Protein AF-A0A931DUH9-F1 (afdb_monomer)

pLDDT: mean 75.6, std 17.89, range [23.97, 92.44]

Nearest PDB structures (foldseek):
  6nci-assembly1_B  TM=7.172E-01  e=5.411E-02  Bacillus cereus ATCC 14579
  3a6s-assembly3_A  TM=8.310E-01  e=2.187E-01  Escherichia coli K-12
  6nch-assembly1_B  TM=6.900E-01  e=6.143E-02  Bacillus cereus ATCC 14579
  5r4p-assembly2_B-3  TM=6.494E-01  e=2.483E-01  Homo sapiens
  8dgj-assembly1_N  TM=2.653E-01  e=2.290E+00  Drosophila melanogaster

Foldseek 3Di:
DDDDPVCVVVCVVCPP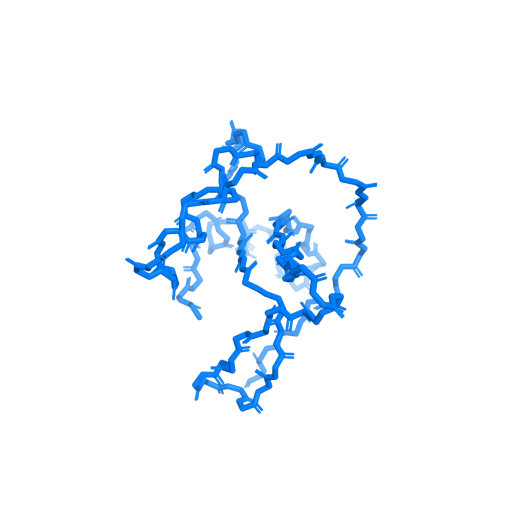HDDDWDKDFDFDADPVGDTDWDQDPVPRDTDGFITTDDVPHDRVVRRQVRCVVRPVPDRDPCPDDDDDDDDPPPPDD

Mean predicted aligned error: 8.64 Å

Structure (mmCIF, N/CA/C/O backbone):
data_AF-A0A931DUH9-F1
#
_entry.id   AF-A0A931DUH9-F1
#
loop_
_atom_site.group_PDB
_atom_site.id
_atom_site.type_symbol
_atom_site.label_atom_id
_atom_site.label_alt_id
_atom_site.label_comp_id
_atom_site.label_asym_id
_atom_site.label_entity_id
_atom_site.label_seq_id
_atom_site.pdbx_PDB_ins_code
_atom_site.Cartn_x
_atom_site.Cartn_y
_atom_site.Cartn_z
_atom_site.occupancy
_atom_site.B_iso_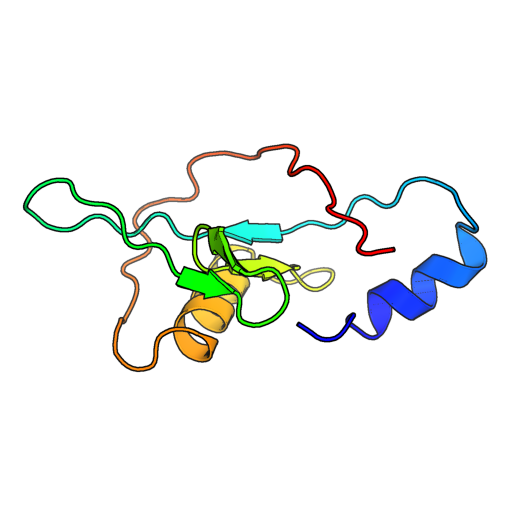or_equiv
_atom_site.auth_seq_id
_atom_site.auth_comp_id
_atom_site.auth_asym_id
_atom_site.auth_atom_id
_atom_site.pdbx_PDB_model_num
ATOM 1 N N . MET A 1 1 ? -5.730 5.726 -8.394 1.00 53.62 1 MET A N 1
ATOM 2 C CA . MET A 1 1 ? -4.472 6.504 -8.358 1.00 53.62 1 MET A CA 1
ATOM 3 C C . MET A 1 1 ? -3.756 6.427 -9.702 1.00 53.62 1 MET A C 1
ATOM 5 O O . MET A 1 1 ? -3.822 5.376 -10.333 1.00 53.62 1 MET A O 1
ATOM 9 N N . PRO A 1 2 ? -3.081 7.495 -10.163 1.00 55.78 2 PRO A N 1
ATOM 10 C CA . PRO A 1 2 ? -2.288 7.454 -11.390 1.00 55.78 2 PRO A CA 1
ATOM 11 C C . PRO A 1 2 ? -1.091 6.500 -11.255 1.00 55.78 2 PRO A C 1
ATOM 13 O O . PRO A 1 2 ? -0.400 6.485 -10.238 1.00 55.78 2 PRO A O 1
ATOM 16 N N . VAL A 1 3 ? -0.815 5.724 -12.308 1.00 64.69 3 VAL A N 1
ATOM 17 C CA . VAL A 1 3 ? 0.326 4.794 -12.351 1.00 64.69 3 VAL A CA 1
ATOM 18 C C . VAL A 1 3 ? 1.635 5.576 -12.203 1.00 64.69 3 VAL A C 1
ATOM 20 O O . VAL A 1 3 ? 1.923 6.477 -13.004 1.00 64.69 3 VAL A O 1
ATOM 23 N N . ARG A 1 4 ? 2.438 5.244 -11.183 1.00 73.31 4 ARG A N 1
ATOM 24 C CA . ARG A 1 4 ? 3.714 5.926 -10.907 1.00 73.31 4 ARG A CA 1
ATOM 25 C C . ARG A 1 4 ? 4.684 5.786 -12.088 1.00 73.31 4 ARG A C 1
ATOM 27 O O . ARG A 1 4 ? 4.667 4.788 -12.805 1.00 73.31 4 ARG A O 1
ATOM 34 N N . ARG A 1 5 ? 5.559 6.783 -12.273 1.00 80.06 5 ARG A N 1
ATOM 35 C CA . ARG A 1 5 ? 6.534 6.836 -13.380 1.00 80.06 5 ARG A CA 1
ATOM 36 C C . ARG A 1 5 ? 7.404 5.575 -13.461 1.00 80.06 5 AR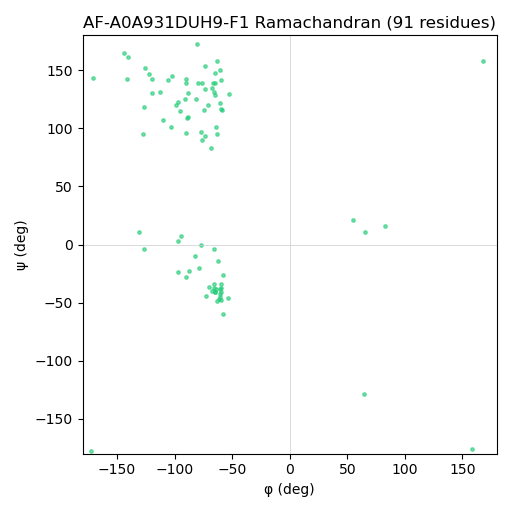G A C 1
ATOM 38 O O . ARG A 1 5 ? 7.487 4.990 -14.533 1.00 80.06 5 ARG A O 1
ATOM 45 N N . TYR A 1 6 ? 7.939 5.105 -12.331 1.00 81.94 6 TYR A N 1
ATOM 46 C CA . TYR A 1 6 ? 8.802 3.917 -12.306 1.00 81.94 6 TYR A CA 1
ATOM 47 C C . TYR A 1 6 ? 8.088 2.659 -12.828 1.00 81.94 6 TYR A C 1
ATOM 49 O O . TYR A 1 6 ? 8.689 1.858 -13.534 1.00 81.94 6 TYR A O 1
ATOM 57 N N . VAL A 1 7 ? 6.789 2.500 -12.533 1.00 85.12 7 VAL A N 1
ATOM 58 C CA . VAL A 1 7 ? 5.997 1.353 -13.007 1.00 85.12 7 VAL A CA 1
ATOM 59 C C . VAL A 1 7 ? 5.893 1.382 -14.530 1.00 85.12 7 VAL A C 1
ATOM 61 O O . VAL A 1 7 ? 5.989 0.342 -15.173 1.00 85.12 7 VAL A O 1
ATOM 64 N N . ARG A 1 8 ? 5.754 2.573 -15.128 1.00 85.19 8 ARG A N 1
ATOM 65 C CA . ARG A 1 8 ? 5.753 2.729 -16.591 1.00 85.19 8 ARG A CA 1
ATOM 66 C C . ARG A 1 8 ? 7.123 2.420 -17.188 1.00 85.19 8 ARG A C 1
ATOM 68 O O . ARG A 1 8 ? 7.190 1.763 -18.220 1.00 85.19 8 ARG A O 1
ATOM 75 N N . GLU A 1 9 ? 8.194 2.848 -16.523 1.00 87.12 9 GLU A N 1
ATOM 76 C CA . GLU A 1 9 ? 9.575 2.614 -16.961 1.00 87.12 9 GLU A CA 1
ATOM 77 C C . GLU A 1 9 ? 9.937 1.121 -16.952 1.00 87.12 9 GLU A C 1
ATOM 79 O O . GLU A 1 9 ? 10.521 0.639 -17.918 1.00 87.12 9 GLU A O 1
ATOM 84 N N . ILE A 1 10 ? 9.520 0.358 -15.933 1.00 88.06 10 ILE A N 1
ATOM 85 C CA . ILE A 1 10 ? 9.745 -1.101 -15.894 1.00 88.06 10 ILE A CA 1
ATOM 86 C C . ILE A 1 10 ? 8.757 -1.885 -16.768 1.00 88.06 10 ILE A C 1
ATOM 88 O O . ILE A 1 10 ? 9.042 -3.023 -17.147 1.00 88.06 10 ILE A O 1
ATOM 92 N N . ARG A 1 11 ? 7.596 -1.306 -17.116 1.00 90.06 11 ARG A N 1
ATOM 93 C CA . ARG A 1 11 ? 6.583 -2.017 -17.904 1.00 90.06 11 ARG A CA 1
ATOM 94 C C . ARG A 1 11 ? 7.066 -2.336 -19.315 1.00 90.06 11 ARG A C 1
ATOM 96 O O . ARG A 1 11 ? 6.765 -3.427 -19.793 1.00 90.06 11 ARG A O 1
ATOM 103 N N . GLY A 1 12 ? 7.819 -1.429 -19.942 1.00 90.06 12 GLY A N 1
ATOM 104 C CA . GLY A 1 12 ? 8.377 -1.625 -21.284 1.00 90.06 12 GLY A CA 1
ATOM 105 C C . GLY A 1 12 ? 9.277 -2.865 -21.371 1.00 90.06 12 GLY A C 1
ATOM 106 O O . GLY A 1 12 ? 8.935 -3.793 -22.102 1.00 90.06 12 GLY A O 1
ATOM 107 N N . PRO A 1 13 ? 10.371 -2.937 -20.588 1.00 90.12 13 PRO A N 1
ATOM 108 C CA . PRO A 1 13 ? 11.282 -4.082 -20.594 1.00 90.12 13 PRO A CA 1
ATOM 109 C C . PRO A 1 13 ? 10.632 -5.418 -20.205 1.00 90.12 13 PRO A C 1
ATOM 111 O O . PRO A 1 13 ? 10.958 -6.447 -20.785 1.00 90.12 13 PRO A O 1
ATOM 114 N N . VAL A 1 14 ? 9.706 -5.427 -19.236 1.00 90.62 14 VAL A N 1
ATOM 115 C CA . VAL A 1 14 ? 9.081 -6.673 -18.740 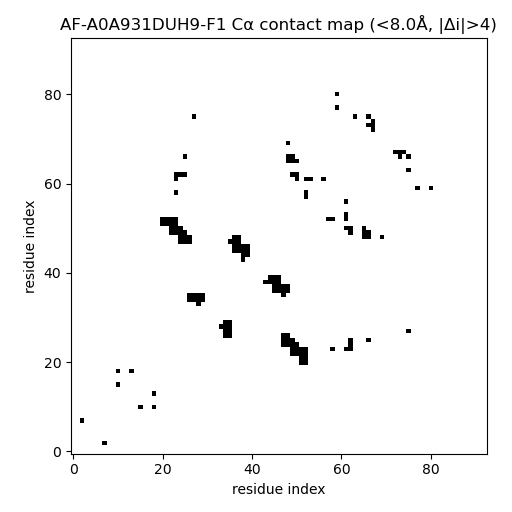1.00 90.62 14 VAL A CA 1
ATOM 116 C C . VAL A 1 14 ? 7.917 -7.140 -19.644 1.00 90.62 14 VAL A C 1
ATOM 118 O O . VAL A 1 14 ? 7.397 -8.244 -19.482 1.00 90.62 14 VAL A O 1
ATOM 121 N N . GLY A 1 15 ? 7.466 -6.324 -20.603 1.00 89.88 15 GLY A N 1
ATOM 122 C CA . GLY A 1 15 ? 6.425 -6.702 -21.571 1.00 89.88 15 GLY A CA 1
ATOM 123 C C . GLY A 1 15 ? 5.068 -6.966 -20.915 1.00 89.88 15 GLY A C 1
ATOM 124 O O . GLY A 1 15 ? 4.604 -6.147 -20.137 1.00 89.88 15 GLY A O 1
ATOM 125 N N . PHE A 1 16 ? 4.427 -8.105 -21.184 1.00 88.50 16 PHE A N 1
ATOM 126 C CA . PHE A 1 16 ? 3.200 -8.532 -20.482 1.00 88.50 16 PHE A CA 1
ATOM 127 C C . PHE A 1 16 ? 3.475 -9.465 -19.295 1.00 88.50 16 PHE A C 1
ATOM 129 O O . PHE A 1 16 ? 2.549 -9.994 -18.684 1.00 88.50 16 PHE A O 1
ATOM 136 N N . GLY A 1 17 ? 4.750 -9.665 -18.947 1.00 87.94 17 GLY A N 1
ATOM 137 C CA . GLY A 1 17 ? 5.133 -10.481 -17.805 1.00 87.94 17 GLY A CA 1
ATOM 138 C C . GLY A 1 17 ? 4.634 -9.901 -16.474 1.00 87.94 17 GLY A C 1
ATOM 139 O O . GLY A 1 17 ? 4.373 -8.689 -16.375 1.00 87.94 17 GLY A O 1
ATOM 140 N N . PRO A 1 18 ? 4.514 -10.746 -15.435 1.00 86.38 18 PRO A N 1
ATOM 141 C CA . PRO A 1 18 ? 4.100 -10.309 -14.109 1.00 86.38 18 PRO A CA 1
ATOM 142 C C . PRO A 1 18 ? 5.069 -9.264 -13.541 1.00 86.38 18 PRO A C 1
ATOM 144 O O . PRO A 1 18 ? 6.284 -9.373 -13.700 1.00 86.38 18 PRO A O 1
ATOM 147 N N . LEU A 1 19 ? 4.517 -8.262 -12.853 1.00 88.12 19 LEU A N 1
ATOM 148 C CA . LEU A 1 19 ? 5.277 -7.285 -12.074 1.00 88.12 19 LEU A CA 1
ATOM 149 C C . LEU A 1 19 ? 4.982 -7.487 -10.592 1.00 88.12 19 LEU A C 1
ATOM 151 O O . LEU A 1 19 ? 3.821 -7.552 -10.191 1.00 88.12 19 LEU A O 1
ATOM 155 N N . ILE A 1 20 ? 6.034 -7.551 -9.781 1.00 85.44 20 ILE A N 1
ATOM 156 C CA . ILE A 1 20 ? 5.907 -7.489 -8.327 1.00 85.44 20 ILE A CA 1
ATOM 157 C C . ILE A 1 20 ? 5.951 -6.013 -7.948 1.00 85.44 20 ILE A C 1
ATOM 159 O O . ILE A 1 20 ? 6.987 -5.364 -8.085 1.00 85.44 20 ILE A O 1
ATOM 163 N N . LEU A 1 21 ? 4.811 -5.484 -7.509 1.00 87.75 21 LEU A N 1
ATOM 164 C CA . LEU A 1 21 ? 4.681 -4.103 -7.060 1.00 87.75 21 LEU A CA 1
ATOM 165 C C . LEU A 1 21 ? 4.458 -4.106 -5.546 1.00 87.75 21 LEU A C 1
ATOM 167 O O . LEU A 1 21 ? 3.379 -4.503 -5.103 1.00 87.75 21 LEU A O 1
ATOM 171 N N . PRO A 1 22 ? 5.459 -3.711 -4.743 1.00 87.19 22 PRO A N 1
ATOM 172 C CA . PRO A 1 22 ? 5.288 -3.635 -3.303 1.00 87.19 22 PRO A CA 1
ATOM 173 C C . PRO A 1 22 ? 4.292 -2.525 -2.949 1.00 87.19 22 PRO A C 1
ATOM 175 O O . PRO A 1 22 ? 4.313 -1.432 -3.523 1.00 87.19 22 PRO A O 1
ATOM 178 N N . GLY A 1 23 ? 3.424 -2.813 -1.986 1.00 89.06 23 GLY A N 1
ATOM 179 C CA . GLY A 1 23 ? 2.415 -1.893 -1.479 1.00 89.06 23 GLY A CA 1
ATOM 180 C C . GLY A 1 23 ? 2.279 -2.014 0.032 1.00 89.06 23 GLY A C 1
ATOM 181 O O . GLY A 1 23 ? 2.691 -3.014 0.620 1.00 89.06 23 GLY A O 1
ATOM 182 N N . VAL A 1 24 ? 1.701 -0.988 0.641 1.00 88.56 24 VAL A N 1
ATOM 183 C CA . VAL A 1 24 ? 1.338 -0.952 2.060 1.00 88.56 24 VAL A CA 1
ATOM 184 C C . VAL A 1 24 ? -0.135 -0.605 2.208 1.00 88.56 24 VAL A C 1
ATOM 186 O O . VAL A 1 24 ? -0.699 0.096 1.368 1.00 88.56 24 VAL A O 1
ATOM 189 N N . SER A 1 25 ? -0.753 -1.079 3.285 1.00 88.75 25 SER A N 1
ATOM 190 C CA . SER A 1 25 ? -2.126 -0.739 3.655 1.00 88.75 25 SER A CA 1
ATOM 191 C C . SER A 1 25 ? -2.234 -0.591 5.169 1.00 88.75 25 SER A C 1
ATOM 193 O O . SER A 1 25 ? -1.592 -1.335 5.909 1.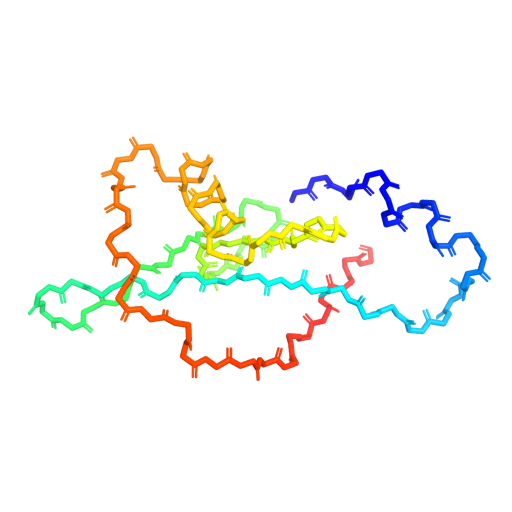00 88.75 25 SER A O 1
ATOM 195 N N . ALA A 1 26 ? -3.032 0.372 5.624 1.00 86.44 26 ALA A N 1
ATOM 196 C CA . ALA A 1 26 ? -3.275 0.653 7.030 1.00 86.44 26 ALA A CA 1
ATOM 197 C C . ALA A 1 26 ? -4.594 0.018 7.474 1.00 86.44 26 ALA A C 1
ATOM 199 O O . ALA A 1 26 ? -5.666 0.379 6.987 1.00 86.44 26 ALA A O 1
ATOM 200 N N . ALA A 1 27 ? -4.519 -0.877 8.455 1.00 87.88 27 ALA A N 1
ATOM 201 C CA . ALA A 1 27 ? -5.681 -1.301 9.220 1.00 87.88 27 ALA A CA 1
ATOM 202 C C . ALA A 1 27 ? -5.831 -0.371 10.432 1.00 87.88 27 ALA A C 1
ATOM 204 O O . ALA A 1 27 ? -5.176 -0.563 11.454 1.00 87.88 27 ALA A O 1
ATOM 205 N N . VAL A 1 28 ? -6.669 0.659 10.307 1.00 83.44 28 VAL A N 1
ATOM 206 C CA . VAL A 1 28 ? -6.995 1.551 11.430 1.00 83.44 28 VAL A CA 1
ATOM 207 C C . VAL A 1 28 ? -8.223 0.998 12.139 1.00 83.44 28 VAL A C 1
ATOM 209 O O . VAL A 1 28 ? -9.251 0.768 11.499 1.00 83.44 28 VAL A O 1
ATOM 212 N N . ILE A 1 29 ? -8.100 0.775 13.445 1.00 85.75 29 ILE A N 1
ATOM 213 C CA . ILE A 1 29 ? -9.141 0.183 14.285 1.00 85.75 29 ILE A CA 1
ATOM 214 C C . ILE A 1 29 ? -9.504 1.187 15.376 1.00 85.75 29 ILE A C 1
ATOM 216 O O . ILE A 1 29 ? -8.617 1.727 16.037 1.00 85.75 29 ILE A O 1
ATOM 220 N N . ASP A 1 30 ? -10.795 1.457 15.559 1.00 83.62 30 ASP A N 1
ATOM 221 C CA . ASP A 1 30 ? -11.255 2.300 16.662 1.00 83.62 30 ASP A CA 1
ATOM 222 C C . ASP A 1 30 ? -11.333 1.527 17.993 1.00 83.62 30 ASP A C 1
ATOM 224 O O . ASP A 1 30 ? -11.209 0.304 18.048 1.00 83.62 30 ASP A O 1
ATOM 228 N N . LEU A 1 31 ? -11.588 2.240 19.095 1.00 86.69 31 LEU A N 1
ATOM 229 C CA . LEU A 1 31 ? -11.689 1.640 20.435 1.00 86.69 31 LEU A CA 1
ATOM 230 C C . LEU A 1 31 ? -12.838 0.625 20.580 1.00 86.69 31 LEU A C 1
ATOM 232 O O . LEU A 1 31 ? -12.882 -0.117 21.558 1.00 86.69 31 LEU A O 1
ATOM 236 N N . THR A 1 32 ? -13.771 0.595 19.628 1.00 92.44 32 THR A N 1
ATOM 237 C CA . THR A 1 32 ? -14.893 -0.352 19.593 1.00 92.44 32 THR A CA 1
ATOM 238 C C . THR A 1 32 ? -14.621 -1.555 18.686 1.00 92.44 32 THR A C 1
ATOM 240 O O . THR A 1 32 ? -15.491 -2.409 18.535 1.00 92.44 32 THR A O 1
ATOM 243 N N . GLY A 1 33 ? -13.425 -1.646 18.092 1.00 88.38 33 GLY A N 1
ATOM 244 C CA . GLY A 1 33 ? -13.023 -2.748 17.220 1.00 88.38 33 GLY A CA 1
ATOM 245 C C . GLY A 1 33 ? -13.499 -2.618 15.771 1.00 88.38 33 GLY A C 1
ATOM 246 O O . GLY A 1 33 ? -13.501 -3.611 15.045 1.00 88.38 33 GLY A O 1
ATOM 247 N N . ARG A 1 34 ? -13.926 -1.430 15.324 1.00 86.81 34 ARG A N 1
ATOM 248 C CA . ARG A 1 34 ? -14.351 -1.211 13.931 1.00 86.81 34 ARG A CA 1
ATOM 249 C C . ARG A 1 34 ? -13.174 -0.790 13.061 1.00 86.81 34 ARG A C 1
ATOM 251 O O . ARG A 1 34 ? -12.344 0.005 13.490 1.00 86.81 34 ARG A O 1
ATOM 258 N N . TYR A 1 35 ? -13.153 -1.277 11.822 1.00 89.38 35 TYR A N 1
ATOM 259 C CA . TYR A 1 35 ? -12.128 -0.947 10.833 1.00 89.38 35 TYR A CA 1
ATOM 260 C C . TYR A 1 35 ? -12.502 0.279 10.001 1.00 89.38 35 TYR A C 1
ATOM 262 O O . TYR A 1 35 ? -13.638 0.403 9.537 1.00 89.38 35 TYR A O 1
ATOM 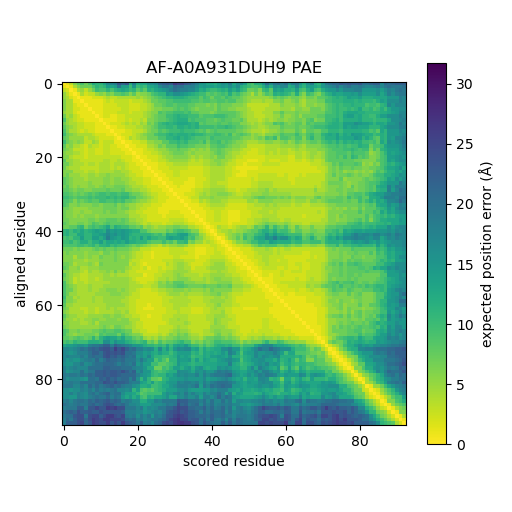270 N N . LEU A 1 36 ? -11.520 1.139 9.743 1.00 87.12 36 LEU A N 1
ATOM 271 C CA . LEU A 1 36 ? -11.630 2.202 8.752 1.00 87.12 36 LEU A CA 1
ATOM 272 C C . LEU A 1 36 ? -11.367 1.644 7.349 1.00 87.12 36 LEU A C 1
ATOM 274 O O . LEU A 1 36 ? -10.309 1.074 7.083 1.00 87.12 36 LEU A O 1
ATOM 278 N N . LEU A 1 37 ? -12.319 1.860 6.445 1.00 89.00 37 LEU A N 1
ATOM 279 C CA . LEU A 1 37 ? -12.184 1.571 5.020 1.00 89.00 37 LEU A CA 1
ATOM 280 C C . LEU A 1 37 ? -12.428 2.853 4.223 1.00 89.00 37 LEU A C 1
ATOM 282 O O . LEU A 1 37 ? -13.260 3.675 4.607 1.00 89.00 37 LEU A O 1
ATOM 286 N N . ALA A 1 38 ? -11.738 2.997 3.096 1.00 86.19 38 ALA A N 1
ATOM 287 C CA . ALA A 1 38 ? -11.983 4.045 2.115 1.00 86.19 38 ALA A CA 1
ATOM 288 C C . ALA A 1 38 ? -12.680 3.455 0.885 1.00 86.19 38 ALA A C 1
ATOM 290 O O . ALA A 1 38 ? -12.367 2.344 0.449 1.00 86.19 38 ALA A O 1
ATOM 291 N N . ARG A 1 39 ? -13.635 4.199 0.314 1.00 86.75 39 ARG A N 1
ATOM 292 C CA . ARG A 1 39 ? -14.309 3.820 -0.934 1.00 86.75 39 ARG A CA 1
ATOM 293 C C . ARG A 1 39 ? -13.618 4.495 -2.110 1.00 86.75 39 ARG A C 1
ATOM 295 O O . ARG A 1 39 ? -13.653 5.718 -2.239 1.00 86.75 39 ARG A O 1
ATOM 302 N N . HIS A 1 40 ? -13.009 3.707 -2.989 1.00 79.56 40 HIS A N 1
ATOM 303 C CA . HIS A 1 40 ? -12.343 4.239 -4.172 1.00 79.56 40 HIS A CA 1
ATOM 304 C C . HIS A 1 40 ? -13.361 4.766 -5.187 1.00 79.56 40 HIS A C 1
ATOM 306 O O . HIS A 1 40 ? -14.129 3.999 -5.763 1.00 79.56 40 HIS A O 1
ATOM 312 N N . VAL A 1 41 ? -13.276 6.059 -5.508 1.00 76.62 41 VAL A N 1
ATOM 313 C CA . VAL A 1 41 ? -14.126 6.722 -6.518 1.00 76.62 41 VAL A CA 1
ATOM 314 C C . VAL A 1 41 ? -14.051 6.100 -7.916 1.00 76.62 41 VAL A C 1
ATOM 316 O O . VAL A 1 41 ? -15.000 6.202 -8.681 1.00 76.62 41 VAL A O 1
ATOM 319 N N . ALA A 1 42 ? -12.934 5.453 -8.261 1.00 73.44 42 ALA A N 1
ATOM 320 C CA . ALA A 1 42 ? -12.714 4.892 -9.595 1.00 73.44 42 ALA A CA 1
ATOM 321 C C . ALA A 1 42 ? -13.241 3.456 -9.767 1.00 73.44 42 ALA A C 1
ATOM 323 O O . ALA A 1 42 ? -13.458 3.029 -10.894 1.00 73.44 42 ALA A O 1
ATOM 324 N N . GLY A 1 43 ? -13.402 2.705 -8.674 1.00 68.56 43 GLY A N 1
ATOM 325 C CA . GLY A 1 43 ? -13.766 1.281 -8.719 1.00 68.56 43 GLY A CA 1
ATOM 326 C C . GLY A 1 43 ? -14.986 0.921 -7.879 1.00 68.56 43 GLY A C 1
ATOM 327 O O . GLY A 1 43 ? -15.389 -0.234 -7.878 1.00 68.56 43 GLY A O 1
ATOM 328 N N . ASP A 1 44 ? -15.541 1.889 -7.147 1.00 77.88 44 ASP A N 1
ATOM 329 C CA . ASP A 1 44 ? -16.661 1.732 -6.217 1.00 77.88 44 ASP A CA 1
ATOM 330 C C . ASP A 1 44 ? -16.465 0.662 -5.125 1.00 77.88 44 ASP A C 1
ATOM 332 O O . ASP A 1 44 ? -17.414 0.170 -4.520 1.00 77.88 44 ASP A O 1
ATOM 336 N N . GLN A 1 45 ? -15.211 0.311 -4.851 1.00 84.62 45 GLN A N 1
ATOM 337 C CA . GLN A 1 45 ? -14.825 -0.726 -3.901 1.00 84.62 45 GLN A CA 1
ATOM 338 C C . GLN A 1 45 ? -14.339 -0.117 -2.590 1.00 84.62 45 GLN A C 1
ATOM 340 O O . GLN A 1 45 ? -13.679 0.925 -2.584 1.00 84.62 45 GLN A O 1
ATOM 345 N N . TRP A 1 46 ? -14.641 -0.802 -1.489 1.00 88.81 46 TRP A N 1
ATOM 346 C CA . TRP A 1 46 ? -14.090 -0.503 -0.173 1.00 88.81 46 TRP A CA 1
ATOM 347 C C . TRP A 1 46 ? -12.780 -1.258 0.028 1.00 88.81 46 TRP A C 1
ATOM 349 O O . TRP A 1 46 ? -12.723 -2.469 -0.184 1.00 88.81 46 TRP A O 1
ATOM 359 N N . ALA A 1 47 ? -11.742 -0.549 0.453 1.00 87.75 47 ALA A N 1
ATOM 360 C CA . ALA A 1 47 ? -10.435 -1.116 0.752 1.00 87.75 47 ALA A CA 1
ATOM 361 C C . ALA A 1 47 ? -9.797 -0.392 1.943 1.00 87.75 47 ALA A C 1
ATOM 363 O O . ALA A 1 47 ? -10.233 0.691 2.339 1.00 87.75 47 ALA A O 1
ATOM 364 N N . PHE A 1 48 ? -8.757 -0.994 2.518 1.00 89.25 48 PHE A N 1
ATOM 365 C CA . PHE A 1 48 ? -7.887 -0.282 3.447 1.00 89.25 48 PHE A CA 1
ATOM 366 C C . PHE A 1 48 ? -7.154 0.851 2.728 1.00 89.25 48 PHE A C 1
ATOM 368 O O . PHE A 1 48 ? -6.805 0.724 1.554 1.00 89.25 48 PHE A O 1
ATOM 375 N N . VAL A 1 49 ? -6.897 1.933 3.459 1.00 86.56 49 VAL A N 1
ATOM 376 C CA . VAL A 1 49 ? -6.119 3.075 2.967 1.00 86.56 49 VAL A CA 1
ATOM 377 C C . VAL A 1 49 ? -4.673 2.653 2.762 1.00 86.56 49 VAL A C 1
ATOM 379 O O . VAL A 1 49 ? -4.090 1.983 3.616 1.00 86.56 49 VAL A O 1
ATOM 382 N N . GLY A 1 50 ? -4.081 3.035 1.638 1.00 86.75 50 GLY A N 1
ATOM 383 C CA . GLY A 1 50 ? -2.700 2.694 1.337 1.00 86.75 50 GLY A CA 1
ATOM 384 C C . GLY A 1 50 ? -2.375 2.757 -0.144 1.00 86.75 50 GLY A C 1
ATOM 385 O O . GLY A 1 50 ? -3.199 3.120 -0.976 1.00 86.75 50 GLY A O 1
ATOM 386 N N . GLY A 1 51 ? -1.153 2.366 -0.486 1.00 86.69 51 GLY A N 1
ATOM 387 C CA . GLY A 1 51 ? -0.668 2.531 -1.844 1.00 86.69 51 GLY A CA 1
ATOM 388 C C . GLY A 1 51 ? 0.674 1.873 -2.112 1.00 86.69 51 GLY A C 1
ATOM 389 O O . GLY A 1 51 ? 1.263 1.186 -1.275 1.00 86.69 51 GLY A O 1
ATOM 390 N N . GLY A 1 52 ? 1.145 2.055 -3.345 1.00 87.00 52 GLY A N 1
ATOM 391 C CA . GLY A 1 52 ? 2.400 1.476 -3.814 1.00 87.00 52 GLY A CA 1
ATOM 392 C C . GLY A 1 52 ? 3.619 2.178 -3.217 1.00 87.00 52 GLY A C 1
ATOM 393 O O . GLY A 1 52 ? 3.709 3.411 -3.282 1.00 87.00 52 GLY A O 1
ATOM 394 N N . ILE A 1 53 ? 4.575 1.381 -2.738 1.00 87.62 53 ILE A N 1
ATOM 395 C CA . ILE A 1 53 ? 5.869 1.832 -2.211 1.00 87.62 53 ILE A CA 1
ATOM 396 C C . ILE A 1 53 ? 6.782 2.206 -3.388 1.00 87.62 53 ILE A C 1
ATOM 398 O O . ILE A 1 53 ? 6.799 1.525 -4.424 1.00 87.6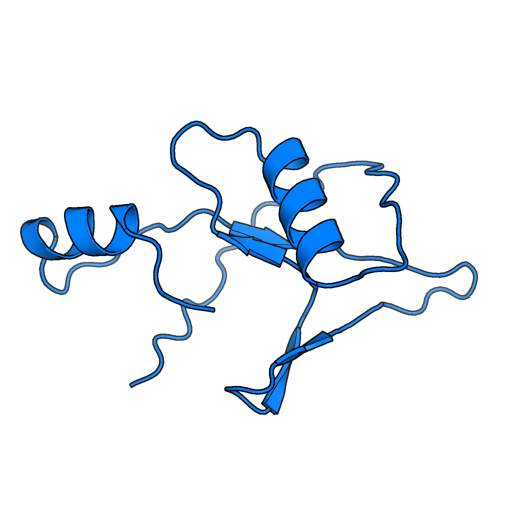2 53 ILE A O 1
ATOM 402 N N . LYS A 1 54 ? 7.539 3.301 -3.270 1.00 85.38 54 LYS A N 1
ATOM 403 C CA . LYS A 1 54 ? 8.584 3.635 -4.248 1.00 85.38 54 LYS A CA 1
ATOM 404 C C . LYS A 1 54 ? 9.799 2.712 -4.071 1.00 85.38 54 LYS A C 1
ATOM 406 O O . LYS A 1 54 ? 10.057 2.232 -2.970 1.00 85.38 54 LYS A O 1
ATOM 411 N N . PRO A 1 55 ? 10.594 2.477 -5.129 1.00 83.69 55 PRO A N 1
ATOM 412 C CA . PRO A 1 55 ? 11.848 1.749 -4.981 1.00 83.69 55 PRO A CA 1
ATOM 413 C C . PRO A 1 55 ? 12.715 2.369 -3.878 1.00 83.69 55 PRO A C 1
ATOM 415 O O . PRO A 1 55 ? 12.937 3.579 -3.887 1.00 83.69 55 PRO A O 1
ATOM 418 N N . LEU A 1 56 ? 13.197 1.527 -2.958 1.00 85.19 56 LEU A N 1
ATOM 419 C CA . LEU A 1 56 ? 14.060 1.903 -1.826 1.00 85.19 56 LEU A CA 1
ATOM 420 C C . LEU A 1 56 ? 13.413 2.828 -0.775 1.00 85.19 56 LEU A C 1
ATOM 422 O O . LEU A 1 56 ? 14.114 3.341 0.093 1.00 85.19 56 LEU A O 1
ATOM 426 N N . GLU A 1 57 ? 12.098 3.048 -0.830 1.00 87.00 57 GLU A N 1
ATOM 427 C CA . GLU A 1 57 ? 11.371 3.801 0.196 1.00 87.00 57 GLU A CA 1
ATOM 428 C C . GLU A 1 57 ? 11.088 2.909 1.410 1.00 87.00 57 GLU A C 1
ATOM 430 O O . GLU A 1 57 ? 10.738 1.734 1.271 1.00 87.00 57 GLU A O 1
ATOM 435 N N . ASP A 1 58 ? 11.243 3.473 2.608 1.00 88.62 58 ASP A N 1
ATOM 436 C CA . ASP A 1 58 ? 10.898 2.779 3.844 1.00 88.62 58 ASP A CA 1
ATOM 437 C C . ASP A 1 58 ? 9.376 2.513 3.897 1.00 88.62 58 ASP A C 1
ATOM 439 O O . ASP A 1 58 ? 8.589 3.448 3.707 1.00 88.62 58 ASP A O 1
ATOM 443 N N . PRO A 1 59 ? 8.924 1.270 4.161 1.00 87.75 59 PRO A N 1
ATOM 444 C CA . PRO A 1 59 ? 7.500 0.936 4.154 1.00 87.75 59 PRO A CA 1
ATOM 445 C C . PRO A 1 59 ? 6.662 1.740 5.151 1.00 87.75 59 PRO A C 1
ATOM 447 O O . PRO A 1 59 ? 5.507 2.054 4.866 1.00 87.75 59 PRO A O 1
ATOM 450 N N . ARG A 1 60 ? 7.223 2.093 6.313 1.00 84.81 60 ARG A N 1
ATOM 451 C CA . ARG A 1 60 ? 6.513 2.871 7.333 1.00 84.81 60 ARG A CA 1
ATOM 452 C C . ARG A 1 60 ? 6.368 4.321 6.887 1.00 84.81 60 ARG A C 1
ATOM 454 O O . ARG A 1 60 ? 5.271 4.864 6.969 1.00 84.81 60 ARG A O 1
ATOM 461 N N . ALA A 1 61 ? 7.429 4.914 6.344 1.00 86.69 61 ALA A N 1
ATOM 462 C CA . ALA A 1 61 ? 7.368 6.247 5.751 1.00 86.69 61 ALA A CA 1
ATOM 463 C C . ALA A 1 61 ? 6.374 6.305 4.577 1.00 86.69 61 ALA A C 1
ATOM 465 O O . ALA A 1 61 ? 5.577 7.241 4.489 1.00 86.69 61 ALA A O 1
ATOM 466 N N . ALA A 1 62 ? 6.371 5.282 3.713 1.00 87.62 62 ALA A N 1
ATOM 467 C CA . ALA A 1 62 ? 5.410 5.163 2.623 1.00 87.62 62 ALA A CA 1
ATOM 468 C C . ALA A 1 62 ? 3.971 5.116 3.155 1.00 87.62 62 ALA A C 1
ATOM 470 O O . ALA A 1 62 ? 3.133 5.878 2.680 1.00 87.62 62 ALA A O 1
ATOM 471 N N . LEU A 1 63 ? 3.703 4.285 4.168 1.00 87.25 63 LEU A N 1
ATOM 472 C CA . LEU A 1 63 ? 2.376 4.140 4.765 1.00 87.25 63 LEU A CA 1
ATOM 473 C C . LEU A 1 63 ? 1.874 5.452 5.373 1.00 87.25 63 LEU A C 1
ATOM 475 O O . LEU A 1 63 ? 0.749 5.852 5.088 1.00 87.25 63 LEU A O 1
ATOM 479 N N . CYS A 1 64 ? 2.709 6.148 6.150 1.00 85.00 64 CYS A N 1
ATOM 480 C CA . CYS A 1 64 ? 2.349 7.445 6.723 1.00 85.00 64 CYS A CA 1
ATOM 481 C C . CYS A 1 64 ? 2.011 8.471 5.634 1.00 85.00 64 CYS A C 1
ATOM 483 O O . CYS A 1 64 ? 1.043 9.213 5.777 1.00 85.00 64 CYS A O 1
ATOM 485 N N . LYS A 1 65 ?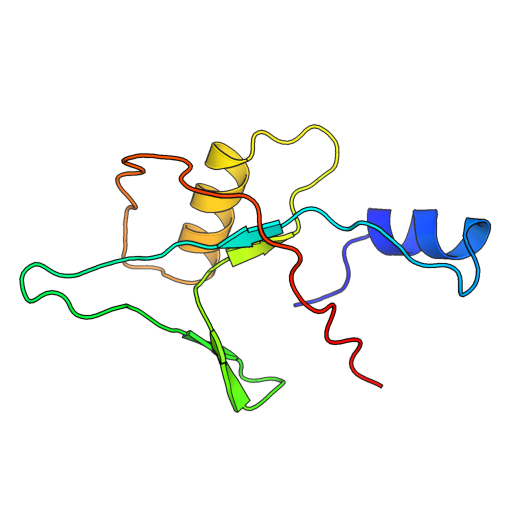 2.773 8.489 4.530 1.00 85.81 65 LYS A N 1
ATOM 486 C CA . LYS A 1 65 ? 2.511 9.387 3.400 1.00 85.81 65 LYS A CA 1
ATOM 487 C C . LYS A 1 65 ? 1.157 9.096 2.747 1.00 85.81 65 LYS A C 1
ATOM 489 O O . LYS A 1 65 ? 0.389 10.021 2.533 1.00 85.81 65 LYS A O 1
ATOM 494 N N . GLU A 1 66 ? 0.863 7.830 2.441 1.00 86.44 66 GLU A N 1
ATOM 495 C CA . GLU A 1 66 ? -0.409 7.450 1.800 1.00 86.44 66 GLU A CA 1
ATOM 496 C C . GLU A 1 66 ? -1.606 7.726 2.724 1.00 86.44 66 GLU A C 1
ATOM 498 O O . GLU A 1 66 ? -2.613 8.267 2.279 1.00 86.44 66 GLU A O 1
ATOM 503 N N . VAL A 1 67 ? -1.482 7.434 4.026 1.00 83.69 67 VAL A N 1
ATOM 504 C CA . VAL A 1 67 ? -2.522 7.769 5.012 1.00 83.69 67 VAL A CA 1
ATOM 505 C C . VAL A 1 67 ? -2.754 9.277 5.071 1.00 83.69 67 VAL A C 1
ATOM 507 O O . VAL A 1 67 ? -3.902 9.698 5.026 1.00 83.69 67 VAL A O 1
ATOM 510 N N . ALA A 1 68 ? -1.699 10.093 5.110 1.00 81.75 68 ALA A N 1
ATOM 511 C CA . ALA A 1 68 ? -1.835 11.549 5.126 1.00 81.75 68 ALA A CA 1
ATOM 512 C C . ALA A 1 68 ? -2.430 12.113 3.819 1.00 81.75 68 ALA A C 1
ATOM 514 O O . ALA A 1 68 ? -3.161 13.102 3.852 1.00 81.75 68 ALA A O 1
ATOM 515 N N . GLU A 1 69 ? -2.130 11.495 2.670 1.00 81.88 69 GLU A N 1
ATOM 516 C CA . GLU A 1 69 ? -2.681 11.882 1.365 1.00 81.88 69 GLU A CA 1
ATOM 517 C C . GLU A 1 69 ? -4.183 11.555 1.246 1.00 81.88 69 GLU A C 1
ATOM 519 O O . GLU A 1 69 ? -4.925 12.338 0.652 1.00 81.88 69 GLU A O 1
ATOM 524 N N . GLU A 1 70 ? -4.647 10.435 1.815 1.00 77.38 70 GLU A N 1
ATOM 525 C CA . GLU A 1 70 ? -6.045 9.982 1.698 1.00 77.38 70 GLU A CA 1
ATOM 526 C C . GLU A 1 70 ? -6.940 10.367 2.889 1.00 77.38 70 GLU A C 1
ATOM 528 O O . GLU A 1 70 ? -8.160 10.468 2.739 1.00 77.38 70 GLU A O 1
ATOM 533 N N . LEU A 1 71 ? -6.362 10.607 4.068 1.00 73.75 71 LEU A N 1
ATOM 534 C CA . LEU A 1 71 ? -7.070 10.924 5.307 1.00 73.75 71 LEU A CA 1
ATOM 535 C C . LEU A 1 71 ? -6.503 12.210 5.919 1.00 73.75 71 LEU A C 1
ATOM 537 O O . LEU A 1 71 ? -5.560 12.193 6.702 1.00 73.75 71 LEU A O 1
ATOM 541 N N . THR A 1 72 ? -7.137 13.347 5.633 1.00 63.53 72 THR A N 1
ATOM 542 C CA . THR A 1 72 ? -6.713 14.673 6.128 1.00 63.53 72 THR A CA 1
ATOM 543 C C . THR A 1 72 ? -6.836 14.846 7.657 1.00 63.53 72 THR A C 1
ATOM 545 O O . THR A 1 72 ? -6.469 15.890 8.183 1.00 63.53 72 THR A O 1
ATOM 548 N N . ALA A 1 73 ? -7.373 13.859 8.387 1.00 57.22 73 ALA A N 1
ATOM 549 C CA . ALA A 1 73 ? -7.757 13.985 9.799 1.00 57.22 73 ALA A CA 1
ATOM 550 C C . ALA A 1 73 ? -7.237 12.863 10.720 1.00 57.22 73 ALA A C 1
ATOM 552 O O . ALA A 1 73 ? -7.691 12.760 11.858 1.00 57.22 73 ALA A O 1
ATOM 553 N N . VAL A 1 74 ? -6.326 12.004 10.249 1.00 60.44 74 VAL A N 1
ATOM 554 C CA . VAL A 1 74 ? -5.792 10.890 11.050 1.00 60.44 74 VAL A CA 1
ATOM 555 C C . VAL A 1 74 ? -4.269 10.957 11.062 1.00 60.44 74 VAL A C 1
ATOM 557 O O . VAL A 1 74 ? -3.643 10.826 10.015 1.00 60.44 74 VAL A O 1
ATOM 560 N N . GLU A 1 75 ? -3.670 11.120 12.243 1.00 57.91 75 GLU A N 1
ATOM 561 C CA . GLU A 1 75 ? -2.246 10.840 12.452 1.00 57.91 75 GLU A CA 1
ATOM 562 C C . GLU A 1 75 ? -2.103 9.363 12.853 1.00 57.91 75 GLU A C 1
ATOM 564 O O . GLU A 1 75 ? -2.543 8.981 13.941 1.00 57.91 75 GLU A O 1
ATOM 569 N N . PRO A 1 76 ? -1.566 8.489 11.981 1.00 58.44 76 PRO A N 1
ATOM 570 C CA . PRO A 1 76 ? -1.438 7.078 12.307 1.00 58.44 76 PRO A CA 1
ATOM 571 C C . PRO A 1 76 ? -0.292 6.860 13.304 1.00 58.44 76 PRO A C 1
ATOM 573 O O . PRO A 1 76 ? 0.877 7.047 12.969 1.00 58.44 76 PRO A O 1
ATOM 576 N N . ASP A 1 77 ? -0.612 6.386 14.507 1.00 59.09 77 ASP A N 1
ATOM 577 C CA . ASP A 1 77 ? 0.377 5.767 15.392 1.00 59.09 77 ASP A CA 1
ATOM 578 C C . ASP A 1 77 ? 0.660 4.338 14.900 1.00 59.09 77 ASP A C 1
ATOM 580 O O . ASP A 1 77 ? -0.121 3.401 15.110 1.00 59.09 77 ASP A O 1
ATOM 584 N N . VAL A 1 78 ? 1.740 4.180 14.128 1.00 60.62 78 VAL A N 1
ATOM 585 C CA . VAL A 1 78 ? 2.067 2.913 13.461 1.00 60.62 78 VAL A CA 1
ATOM 586 C C . VAL A 1 78 ? 2.645 1.924 14.478 1.00 60.62 78 VAL A C 1
ATOM 588 O O . VAL A 1 78 ? 3.859 1.808 14.652 1.00 60.62 78 VAL A O 1
ATOM 591 N N . ASN A 1 79 ? 1.767 1.147 15.104 1.00 56.47 79 ASN A N 1
ATOM 592 C CA . ASN A 1 79 ? 2.116 0.197 16.165 1.00 56.47 79 ASN A CA 1
ATOM 593 C C . ASN A 1 79 ? 2.766 -1.123 15.683 1.00 56.47 79 ASN A C 1
ATOM 595 O O . ASN A 1 79 ? 3.160 -1.953 16.497 1.00 56.47 79 ASN A O 1
ATOM 599 N N . GLY A 1 80 ? 2.952 -1.318 14.372 1.00 55.75 80 GLY A N 1
ATOM 600 C CA . 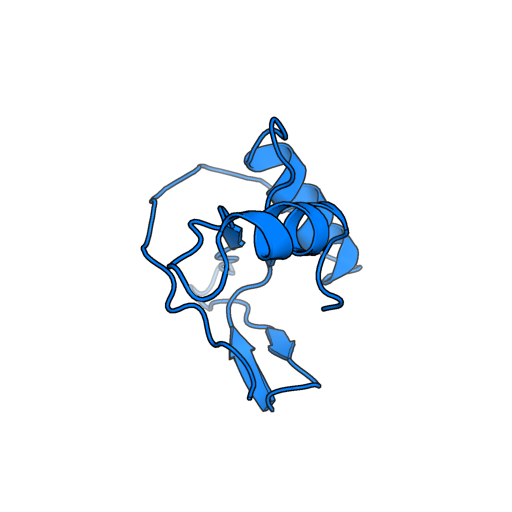GLY A 1 80 ? 3.640 -2.493 13.824 1.00 55.75 80 GLY A CA 1
ATOM 601 C C . GLY A 1 80 ? 3.476 -2.646 12.310 1.00 55.75 80 GLY A C 1
ATOM 602 O O . GLY A 1 80 ? 2.545 -2.105 11.723 1.00 55.75 80 GLY A O 1
ATOM 603 N N . LEU A 1 81 ? 4.400 -3.373 11.674 1.00 57.44 81 LEU A N 1
ATOM 604 C CA . LEU A 1 81 ? 4.257 -3.906 10.312 1.00 57.44 81 LEU A CA 1
ATOM 605 C C . LEU A 1 81 ? 3.952 -5.396 10.469 1.00 57.44 81 LEU A C 1
ATOM 607 O O . LEU A 1 81 ? 4.850 -6.170 10.786 1.00 57.44 81 LEU A O 1
ATOM 611 N N . ASP A 1 82 ? 2.681 -5.765 10.336 1.00 51.03 82 ASP A N 1
ATOM 612 C CA . ASP A 1 82 ? 2.188 -7.048 10.850 1.00 51.03 82 ASP A CA 1
ATOM 613 C C . ASP A 1 82 ? 2.280 -8.196 9.827 1.00 51.03 82 ASP A C 1
ATOM 615 O O . ASP A 1 82 ? 2.406 -9.359 10.196 1.00 51.03 82 ASP A O 1
ATOM 619 N N . SER A 1 83 ? 2.230 -7.919 8.515 1.00 50.22 83 SER A N 1
ATOM 620 C CA . SER A 1 83 ? 2.165 -9.011 7.527 1.00 50.22 83 SER A CA 1
ATOM 621 C C . SER A 1 83 ? 2.337 -8.582 6.063 1.00 50.22 83 SER A C 1
ATOM 623 O O . SER A 1 83 ? 1.840 -7.545 5.625 1.00 50.22 83 SER A O 1
ATOM 625 N N . ALA A 1 84 ? 3.015 -9.425 5.274 1.00 52.19 84 ALA A N 1
ATOM 626 C CA . ALA A 1 84 ? 3.129 -9.290 3.822 1.00 52.19 84 ALA A CA 1
ATOM 627 C C . ALA A 1 84 ? 2.097 -10.189 3.128 1.00 52.19 84 ALA A C 1
ATOM 629 O O . ALA A 1 84 ? 2.100 -11.406 3.308 1.00 52.19 84 ALA A O 1
ATOM 630 N N . HIS A 1 85 ? 1.238 -9.595 2.302 1.00 47.66 85 HIS A N 1
ATOM 631 C CA . HIS A 1 85 ? 0.204 -10.312 1.563 1.00 47.66 85 HIS A CA 1
ATOM 632 C C . HIS A 1 85 ? 0.405 -10.142 0.057 1.00 47.66 85 HIS A C 1
ATOM 634 O O . HIS A 1 85 ? 0.743 -9.059 -0.423 1.00 47.66 85 HIS A O 1
ATOM 640 N N . ARG A 1 86 ? 0.150 -11.203 -0.719 1.00 36.78 86 ARG A N 1
ATOM 641 C CA . ARG A 1 86 ? 0.043 -11.098 -2.177 1.00 36.78 86 ARG A CA 1
ATOM 642 C C . ARG A 1 86 ? -1.287 -10.421 -2.500 1.00 36.78 86 ARG A C 1
ATOM 644 O O . ARG A 1 86 ? -2.313 -11.088 -2.577 1.00 36.78 86 ARG A O 1
ATOM 651 N N . ALA A 1 87 ? -1.281 -9.102 -2.656 1.00 43.31 87 ALA A N 1
ATOM 652 C CA . ALA A 1 87 ? -2.466 -8.394 -3.120 1.00 43.31 87 ALA A CA 1
ATOM 653 C C . ALA A 1 87 ? -2.774 -8.825 -4.567 1.00 43.31 87 ALA A C 1
ATOM 655 O O . ALA A 1 87 ? -1.854 -8.840 -5.396 1.00 43.31 87 ALA A O 1
ATOM 656 N N . PRO A 1 88 ? -4.024 -9.189 -4.913 1.00 34.59 88 PRO A N 1
ATOM 657 C CA . PRO A 1 88 ? -4.397 -9.316 -6.309 1.00 34.59 88 PRO A CA 1
ATOM 658 C C . PRO A 1 88 ? -4.187 -7.949 -6.958 1.00 34.59 88 PRO A C 1
ATOM 660 O O . PRO A 1 88 ? -4.798 -6.951 -6.574 1.00 34.59 88 PRO A O 1
ATOM 663 N N . CYS A 1 89 ? -3.271 -7.894 -7.923 1.00 31.98 89 CYS A N 1
ATOM 664 C CA . CYS A 1 89 ? -3.151 -6.751 -8.804 1.00 31.98 89 CYS A CA 1
ATOM 665 C C . CYS A 1 89 ? -4.467 -6.678 -9.586 1.00 31.98 89 CYS A C 1
ATOM 667 O O . CYS A 1 89 ? -4.628 -7.386 -10.578 1.00 31.98 89 CYS A O 1
ATOM 669 N N . HIS A 1 90 ? -5.426 -5.871 -9.133 1.00 35.66 90 HIS A N 1
ATOM 670 C CA . HIS A 1 90 ? -6.572 -5.501 -9.952 1.00 35.66 90 HIS A CA 1
ATOM 671 C C . HIS A 1 90 ? -6.042 -4.608 -11.077 1.00 35.66 90 HIS A C 1
ATOM 673 O O . HIS A 1 90 ? -6.000 -3.383 -10.973 1.00 35.66 90 HIS A O 1
ATOM 679 N N . ALA A 1 91 ? -5.540 -5.250 -12.132 1.00 23.97 91 ALA A N 1
ATOM 680 C CA . ALA A 1 91 ? -5.339 -4.617 -13.416 1.00 23.97 91 ALA A CA 1
ATOM 681 C C . ALA A 1 91 ? -6.731 -4.225 -13.918 1.00 23.97 91 ALA A C 1
ATOM 683 O O . ALA A 1 91 ? -7.511 -5.069 -14.352 1.00 23.97 91 ALA A O 1
ATOM 684 N N . ILE A 1 92 ? -7.054 -2.944 -13.770 1.00 24.56 92 ILE A N 1
ATOM 685 C CA . ILE A 1 92 ? -8.169 -2.316 -14.466 1.00 24.56 92 ILE A CA 1
ATOM 686 C C . ILE A 1 92 ? -7.874 -2.500 -15.962 1.00 24.56 92 ILE A C 1
ATOM 688 O O . ILE A 1 92 ? -6.826 -2.051 -16.433 1.00 24.56 92 ILE A O 1
ATOM 692 N N . THR A 1 93 ? -8.734 -3.255 -16.652 1.00 27.47 93 THR A N 1
ATOM 693 C CA . THR A 1 93 ? -8.814 -3.255 -18.122 1.00 27.47 93 THR A CA 1
ATOM 694 C C . THR A 1 93 ? -9.375 -1.921 -18.584 1.00 27.47 93 THR A C 1
ATOM 696 O O . THR A 1 93 ? -10.291 -1.419 -17.894 1.00 27.47 93 THR A O 1
#

Solvent-accessible surface area (backbone atoms only — not comparable to full-atom values): 6342 Å² total; per-residue (Å²): 131,82,83,55,68,67,61,57,64,52,38,64,83,52,56,91,54,90,78,90,75,59,62,42,67,47,87,46,66,50,101,87,72,48,74,55,66,43,69,40,89,90,73,78,43,76,39,59,45,47,46,74,52,58,90,94,53,56,67,66,62,44,37,54,50,36,37,48,75,76,35,91,84,56,84,82,81,80,88,70,90,88,80,91,73,90,70,81,80,80,75,79,126

Radius of gyration: 14.49 Å; Cα contacts (8 Å, |Δi|>4): 79; chains: 1; bounding box: 31×26×42 Å

Sequence (93 aa):
MPVRRYVREIRGPVGFGPLILPGVSAAVIDLTGRYLLARHVAGDQWAFVGGGIKPLEDPRAALCKEVAEELTAVEPDVNGLDSAHRAPCHAIT

Secondary structure (DSSP, 8-state):
-PPPHHHHHHHHHHTTS-----EEEE--B-TTSPBP-EE-TTT--EE-EEEEPPTT--HHHHHHHHHHHH-TT--------------------